Protein AF-A0A9E8ZDC8-F1 (afdb_monomer_lite)

Foldseek 3Di:
DQVVCCVVVPPDWDKDWDADPVGQIDIDTDPVVRVVVNPDDPVNDPDDDDDDD

pLDDT: mean 91.91, std 5.16, range [69.31, 96.62]

Radius of gyration: 12.13 Å; chains: 1; bounding box: 25×29×27 Å

Sequence (53 aa):
MVRSFQPYFPGIPIVLMAQDSVGIPTYYGRKDITRFLARVPIHAIPWKEYAIR

Structure (mmCIF, N/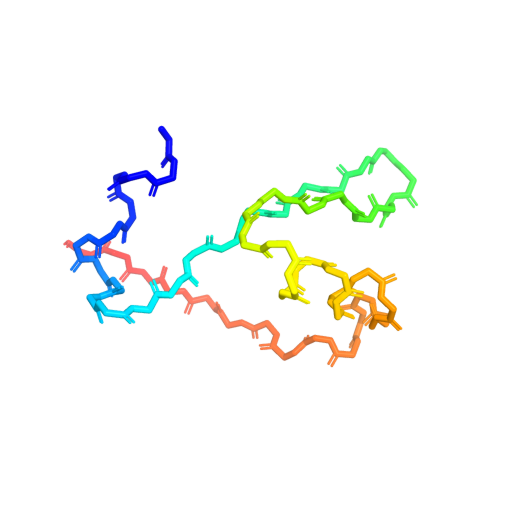CA/C/O backbone):
data_AF-A0A9E8ZDC8-F1
#
_entry.id   AF-A0A9E8ZDC8-F1
#
loop_
_atom_site.group_PDB
_atom_site.id
_atom_site.type_symbol
_atom_site.label_atom_id
_atom_site.label_alt_id
_atom_site.label_comp_id
_atom_site.label_asym_id
_atom_site.label_entity_id
_atom_site.label_seq_id
_atom_site.pdbx_PDB_ins_code
_atom_site.Cartn_x
_atom_site.Cartn_y
_atom_site.Cartn_z
_atom_site.occupancy
_atom_site.B_iso_or_equiv
_atom_site.auth_seq_id
_atom_site.auth_comp_id
_atom_site.auth_asym_id
_atom_site.auth_atom_id
_atom_site.pdbx_PDB_model_num
ATOM 1 N N . MET A 1 1 ? 4.852 3.050 11.385 1.00 69.31 1 MET A N 1
ATOM 2 C CA . MET A 1 1 ? 4.449 3.717 10.130 1.00 69.31 1 MET A CA 1
ATOM 3 C C . MET A 1 1 ? 3.071 3.273 9.628 1.00 69.31 1 MET A C 1
ATOM 5 O O . MET A 1 1 ? 2.214 4.124 9.541 1.00 69.31 1 MET A O 1
ATOM 9 N N . VAL A 1 2 ? 2.768 1.986 9.385 1.00 77.06 2 VAL A N 1
ATOM 10 C CA . VAL A 1 2 ? 1.390 1.572 8.982 1.00 77.06 2 VAL A CA 1
ATOM 11 C C . VAL A 1 2 ? 0.329 1.919 10.032 1.00 77.06 2 VAL A C 1
ATOM 13 O O . VAL A 1 2 ? -0.722 2.464 9.717 1.00 77.06 2 VAL A O 1
ATOM 16 N N . ARG A 1 3 ? 0.622 1.628 11.305 1.00 82.06 3 ARG A N 1
ATOM 17 C CA . ARG A 1 3 ? -0.338 1.764 12.413 1.00 82.06 3 ARG A CA 1
ATOM 18 C C . ARG A 1 3 ? -0.845 3.193 12.635 1.00 82.06 3 ARG A C 1
ATOM 20 O O . ARG A 1 3 ? -1.935 3.341 13.168 1.00 82.06 3 ARG A O 1
ATOM 27 N N . SER A 1 4 ? -0.100 4.224 12.223 1.00 86.81 4 SER A N 1
ATOM 28 C CA . SER A 1 4 ? -0.533 5.621 12.376 1.00 86.81 4 SER A CA 1
ATOM 29 C C . SER A 1 4 ? -1.670 6.005 11.430 1.00 86.81 4 SER A C 1
ATOM 31 O O . SER A 1 4 ? -2.372 6.968 11.705 1.00 86.81 4 SER A O 1
ATOM 33 N N . PHE A 1 5 ? -1.881 5.252 10.346 1.00 87.94 5 PHE A N 1
ATOM 34 C CA . PHE A 1 5 ? -2.999 5.474 9.427 1.00 87.94 5 PHE A CA 1
ATOM 35 C C . PHE A 1 5 ? -4.270 4.724 9.834 1.00 87.94 5 PHE A C 1
ATOM 37 O O . PHE A 1 5 ? -5.349 5.022 9.330 1.00 87.94 5 PHE A O 1
ATOM 44 N N . GLN A 1 6 ? -4.169 3.776 10.768 1.00 89.50 6 GLN A N 1
ATOM 45 C CA . GLN A 1 6 ? -5.296 2.931 11.146 1.00 89.50 6 GLN A CA 1
ATOM 46 C C . GLN A 1 6 ? -6.510 3.682 11.719 1.00 89.50 6 GLN A C 1
ATOM 48 O O . GLN A 1 6 ? -7.626 3.269 11.405 1.00 89.50 6 GLN A O 1
ATOM 53 N N . PRO A 1 7 ? -6.353 4.782 12.487 1.00 92.12 7 PRO A N 1
ATOM 54 C CA . PRO A 1 7 ? -7.497 5.571 12.950 1.00 92.12 7 PRO A CA 1
ATOM 55 C C . PRO A 1 7 ? -8.371 6.135 11.818 1.00 92.12 7 PRO A C 1
ATOM 57 O O . PRO A 1 7 ? -9.570 6.298 12.009 1.00 92.12 7 PRO A O 1
ATOM 60 N N . TYR A 1 8 ? -7.796 6.390 10.638 1.00 91.81 8 TYR A N 1
ATOM 61 C CA . TYR A 1 8 ? -8.518 6.944 9.483 1.00 91.81 8 TYR A CA 1
ATOM 62 C C . TYR A 1 8 ? -9.193 5.870 8.620 1.00 91.81 8 TYR A C 1
ATOM 64 O O . TYR A 1 8 ? -10.072 6.183 7.822 1.00 91.81 8 TYR A O 1
ATOM 72 N N . PHE A 1 9 ? -8.807 4.602 8.793 1.00 91.12 9 PHE A N 1
ATOM 73 C CA . PHE A 1 9 ? -9.335 3.459 8.045 1.00 91.12 9 PHE A CA 1
ATOM 74 C C . PHE A 1 9 ? -9.746 2.318 9.001 1.00 91.12 9 PHE A C 1
ATOM 76 O O . PHE A 1 9 ? -9.178 1.219 8.958 1.00 91.12 9 PHE A O 1
ATOM 83 N N . PRO A 1 10 ? -10.713 2.558 9.907 1.00 90.88 10 PRO A N 1
ATOM 84 C CA . PRO A 1 10 ? -11.099 1.588 10.927 1.00 90.88 10 PRO A CA 1
ATOM 85 C C . PRO A 1 10 ? -11.695 0.324 10.297 1.00 90.88 10 PRO A C 1
ATOM 87 O O . PRO A 1 10 ? -12.553 0.389 9.422 1.00 90.88 10 PRO A O 1
ATOM 90 N N . GLY A 1 11 ? -11.224 -0.846 10.737 1.00 92.19 11 GLY A N 1
ATOM 91 C CA . GLY A 1 11 ? -11.669 -2.145 10.214 1.00 92.19 11 GLY A CA 1
ATOM 92 C C . GLY A 1 11 ? -11.172 -2.489 8.803 1.00 92.19 11 GLY A C 1
ATOM 93 O O . GLY A 1 11 ? -11.459 -3.580 8.313 1.00 92.19 11 GLY A O 1
ATOM 94 N N . ILE A 1 12 ? -10.398 -1.610 8.160 1.00 92.06 12 ILE A N 1
ATOM 95 C CA . ILE A 1 12 ? -9.883 -1.817 6.804 1.00 92.06 12 ILE A CA 1
ATOM 96 C C . ILE A 1 12 ? -8.399 -2.219 6.878 1.00 92.06 12 ILE A C 1
ATOM 98 O O . ILE A 1 12 ? -7.614 -1.560 7.567 1.00 92.06 12 ILE A O 1
ATOM 102 N N . PRO A 1 13 ? -7.975 -3.296 6.190 1.00 92.44 13 PRO A N 1
ATOM 103 C CA . PRO A 1 13 ? -6.566 -3.663 6.117 1.00 92.44 13 PRO A CA 1
ATOM 104 C C . PRO A 1 13 ? -5.782 -2.636 5.288 1.00 92.44 13 PRO A C 1
ATOM 106 O O . PRO A 1 13 ?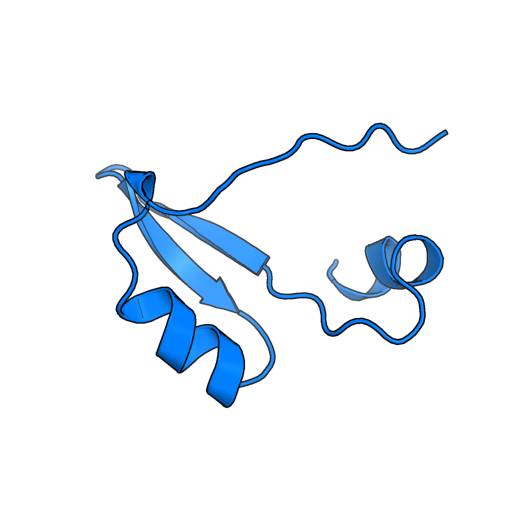 -6.105 -2.391 4.128 1.00 92.44 13 PRO A O 1
ATOM 109 N N . ILE A 1 14 ? -4.715 -2.081 5.863 1.00 93.81 14 ILE A N 1
ATOM 110 C CA . ILE A 1 14 ? -3.822 -1.148 5.165 1.00 93.81 14 ILE A CA 1
ATOM 111 C C . ILE A 1 14 ? -2.679 -1.916 4.492 1.00 93.81 14 ILE A C 1
ATOM 113 O O . ILE A 1 14 ? -2.017 -2.751 5.115 1.00 93.81 14 ILE A O 1
ATOM 117 N N . VAL A 1 15 ? -2.432 -1.598 3.221 1.00 94.56 15 VAL A N 1
ATOM 118 C CA . VAL A 1 15 ? -1.269 -2.045 2.446 1.00 94.56 15 VAL A CA 1
ATOM 119 C C . VAL A 1 15 ? -0.440 -0.822 2.078 1.00 94.56 15 VAL A C 1
ATOM 121 O O . VAL A 1 15 ? -0.978 0.155 1.564 1.00 94.56 15 VAL A O 1
ATOM 124 N N . LEU A 1 16 ? 0.866 -0.875 2.333 1.00 94.94 16 LEU A N 1
ATOM 125 C CA . LEU A 1 16 ? 1.807 0.125 1.834 1.00 94.94 16 LEU A CA 1
ATOM 126 C C . LEU A 1 16 ? 2.306 -0.275 0.455 1.00 94.94 16 LEU A C 1
ATOM 128 O O . LEU A 1 16 ? 2.522 -1.459 0.193 1.00 94.94 16 LEU A O 1
ATOM 132 N N . MET A 1 17 ? 2.540 0.727 -0.381 1.00 95.25 17 MET A N 1
ATOM 133 C CA . MET A 1 17 ? 3.161 0.585 -1.688 1.00 95.25 17 MET A CA 1
ATOM 134 C C . MET A 1 17 ? 4.297 1.601 -1.801 1.00 95.25 17 MET A C 1
ATOM 136 O O . MET A 1 17 ? 4.149 2.741 -1.363 1.00 95.25 17 MET A O 1
ATOM 140 N N . ALA A 1 18 ? 5.420 1.176 -2.364 1.00 94.44 18 ALA A N 1
ATOM 141 C CA . ALA A 1 18 ? 6.483 2.058 -2.825 1.00 94.44 18 ALA A CA 1
ATOM 142 C C . ALA A 1 18 ? 6.859 1.663 -4.253 1.00 94.44 18 ALA A C 1
ATOM 144 O O . ALA A 1 18 ? 6.831 0.478 -4.578 1.00 94.44 18 ALA A O 1
ATOM 145 N N . GLN A 1 19 ? 7.216 2.634 -5.088 1.00 94.06 19 GLN A N 1
ATOM 146 C CA . GLN A 1 19 ? 7.799 2.373 -6.401 1.00 94.06 19 GLN A CA 1
ATOM 147 C C . GLN A 1 19 ? 9.314 2.538 -6.319 1.00 94.06 19 GLN A C 1
ATOM 149 O O . GLN A 1 19 ? 9.802 3.423 -5.614 1.00 94.06 19 GLN A O 1
ATOM 154 N N . ASP A 1 20 ? 10.050 1.679 -7.017 1.00 91.88 20 ASP A N 1
ATOM 155 C CA . ASP A 1 20 ? 11.478 1.895 -7.241 1.00 91.88 20 ASP A CA 1
ATOM 156 C C . ASP A 1 20 ? 11.727 2.984 -8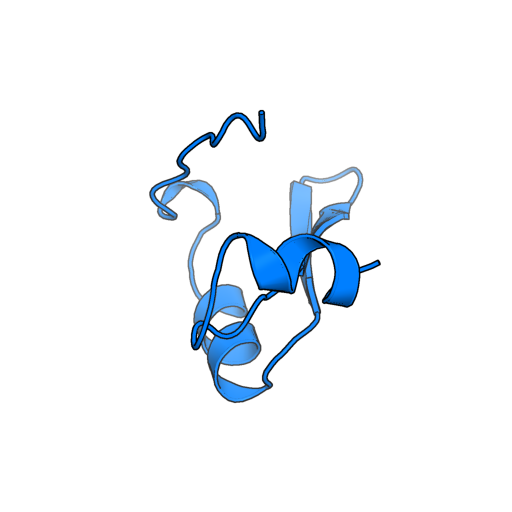.305 1.00 91.88 20 ASP A C 1
ATOM 158 O O . ASP A 1 20 ? 10.797 3.598 -8.836 1.00 91.88 20 ASP A O 1
ATOM 162 N N . SER A 1 21 ? 12.998 3.234 -8.629 1.00 93.25 21 SER A N 1
ATOM 163 C CA . SER A 1 21 ? 13.397 4.259 -9.603 1.00 93.25 21 SER A CA 1
ATOM 164 C C . SER A 1 21 ? 12.914 3.996 -11.032 1.00 93.25 21 SER A C 1
ATOM 166 O O . SER A 1 21 ? 12.929 4.917 -11.846 1.00 93.25 21 SER A O 1
ATOM 168 N N . VAL A 1 22 ? 12.489 2.769 -11.346 1.00 90.56 22 VAL A N 1
ATOM 169 C CA . VAL A 1 22 ? 11.969 2.380 -12.664 1.00 90.56 22 VAL A CA 1
ATOM 170 C C . VAL A 1 22 ? 10.447 2.194 -12.659 1.00 90.56 22 VAL A C 1
ATOM 172 O O . VAL A 1 22 ? 9.864 1.818 -13.675 1.00 90.56 22 VAL A O 1
ATOM 175 N N . GLY A 1 23 ? 9.782 2.511 -11.543 1.00 89.19 23 GLY A N 1
ATOM 176 C CA . GLY A 1 23 ? 8.326 2.523 -11.415 1.00 89.19 23 GLY A CA 1
ATOM 177 C C . GLY A 1 23 ? 7.700 1.188 -11.005 1.00 89.19 23 GLY A C 1
ATOM 178 O O . GLY A 1 23 ? 6.467 1.086 -10.999 1.00 89.19 23 GLY A O 1
ATOM 179 N N . ILE A 1 24 ? 8.494 0.175 -10.641 1.00 91.56 24 ILE A N 1
ATOM 180 C CA . ILE A 1 24 ? 7.980 -1.135 -10.219 1.00 91.56 24 ILE A CA 1
ATOM 181 C C . ILE A 1 24 ? 7.455 -1.033 -8.778 1.00 91.56 24 ILE A C 1
ATOM 183 O O . ILE A 1 24 ? 8.208 -0.668 -7.871 1.00 91.56 24 ILE A O 1
ATOM 187 N N . PRO A 1 25 ? 6.172 -1.360 -8.527 1.00 94.75 25 PRO A N 1
ATOM 188 C CA . PRO A 1 25 ? 5.606 -1.292 -7.190 1.00 94.75 25 PRO A CA 1
ATOM 189 C C . PRO A 1 25 ? 6.015 -2.490 -6.326 1.00 94.75 25 PRO A C 1
ATOM 191 O O . PRO A 1 25 ? 5.919 -3.648 -6.732 1.00 94.75 25 PRO A O 1
ATOM 194 N N . THR A 1 26 ? 6.378 -2.208 -5.079 1.00 94.75 26 THR A N 1
ATOM 195 C CA . THR A 1 26 ? 6.564 -3.188 -4.006 1.00 94.75 26 THR A CA 1
ATOM 196 C C . THR A 1 26 ? 5.508 -2.964 -2.931 1.00 94.75 26 THR A C 1
ATOM 198 O O . THR A 1 26 ? 5.282 -1.832 -2.506 1.00 94.75 26 THR A O 1
ATOM 201 N N . TYR A 1 27 ? 4.874 -4.045 -2.469 1.00 95.62 27 TYR A N 1
ATOM 202 C CA . TYR A 1 27 ? 3.763 -3.992 -1.518 1.00 95.62 27 TYR A CA 1
ATOM 203 C C . TYR A 1 27 ? 4.115 -4.627 -0.169 1.00 95.62 27 TYR A C 1
ATOM 205 O O . TYR A 1 27 ? 4.695 -5.712 -0.112 1.00 95.62 27 TYR A O 1
ATOM 213 N N . TYR A 1 28 ? 3.673 -4.000 0.923 1.00 95.12 28 TYR A N 1
ATOM 214 C CA . TYR A 1 28 ? 3.805 -4.513 2.289 1.00 95.12 28 TYR A CA 1
ATOM 215 C C . TYR A 1 28 ? 2.451 -4.507 3.005 1.00 95.12 28 TYR A C 1
ATOM 217 O O . TYR A 1 28 ? 1.804 -3.467 3.119 1.00 95.12 28 TYR A O 1
ATOM 225 N N . GLY A 1 29 ? 2.015 -5.663 3.512 1.00 93.31 29 GLY A N 1
ATOM 226 C CA . GLY A 1 29 ? 0.736 -5.793 4.210 1.00 93.31 29 GLY A CA 1
ATOM 227 C C . GLY A 1 29 ? 0.192 -7.222 4.213 1.00 93.31 29 GLY 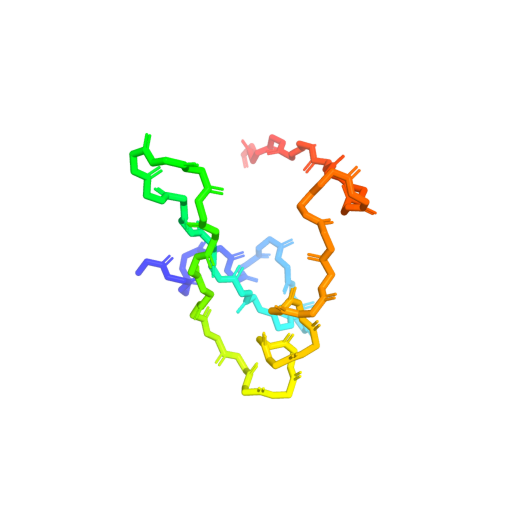A C 1
ATOM 228 O O . GLY A 1 29 ? 0.951 -8.192 4.157 1.00 93.31 29 GLY A O 1
ATOM 229 N N . ARG A 1 30 ? -1.139 -7.353 4.285 1.00 94.94 30 ARG A N 1
ATOM 230 C CA . ARG A 1 30 ? -1.841 -8.650 4.288 1.00 94.94 30 ARG A CA 1
ATOM 231 C C . ARG A 1 30 ? -1.525 -9.436 3.005 1.00 94.94 30 ARG A C 1
ATOM 233 O O . ARG A 1 30 ? -1.735 -8.930 1.907 1.00 94.94 30 ARG A O 1
ATOM 240 N N . LYS A 1 31 ? -1.012 -10.666 3.151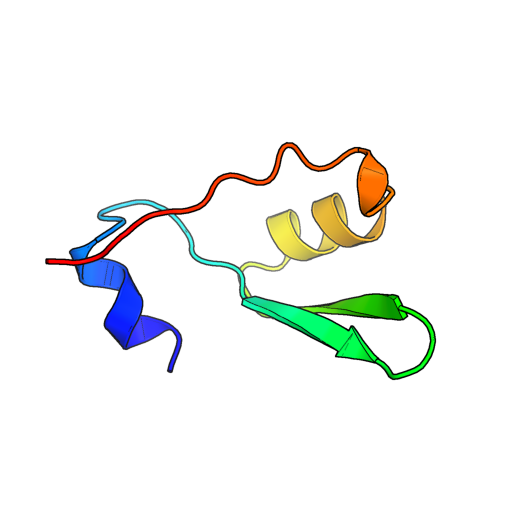 1.00 95.94 31 LYS A N 1
ATOM 241 C CA . LYS A 1 31 ? -0.387 -11.450 2.061 1.00 95.94 31 LYS A CA 1
ATOM 242 C C . LYS A 1 31 ? -1.294 -11.728 0.860 1.00 95.94 31 LYS A C 1
ATOM 244 O O . LYS A 1 31 ? -0.817 -11.822 -0.265 1.00 95.94 31 LYS A O 1
ATOM 249 N N . ASP A 1 32 ? -2.579 -11.937 1.097 1.00 96.56 32 ASP A N 1
ATOM 250 C CA . ASP A 1 32 ? -3.573 -12.172 0.051 1.00 96.56 32 ASP A CA 1
ATOM 251 C C . ASP A 1 32 ? -3.815 -10.908 -0.789 1.00 96.56 32 ASP A C 1
ATOM 253 O O . ASP A 1 32 ? -3.796 -10.984 -2.017 1.00 96.56 32 ASP A O 1
ATOM 257 N N . ILE A 1 33 ? -3.932 -9.742 -0.145 1.00 95.31 33 ILE A N 1
ATOM 258 C CA . ILE A 1 33 ? -4.106 -8.452 -0.829 1.00 95.31 33 ILE A CA 1
ATOM 259 C C . ILE A 1 33 ? -2.837 -8.075 -1.594 1.00 95.31 33 ILE A C 1
ATOM 261 O O . ILE A 1 33 ? -2.919 -7.683 -2.755 1.00 95.31 33 ILE A O 1
ATOM 265 N N . THR A 1 34 ? -1.653 -8.228 -0.991 1.00 96.25 34 THR A N 1
ATOM 266 C CA . THR A 1 34 ? -0.398 -7.900 -1.688 1.00 96.25 34 THR A CA 1
ATOM 267 C C . THR A 1 34 ? -0.167 -8.796 -2.902 1.00 96.25 34 THR A C 1
ATOM 269 O O . THR A 1 34 ? 0.271 -8.309 -3.941 1.00 96.25 34 THR A O 1
ATOM 272 N N . ARG A 1 35 ? -0.522 -10.086 -2.824 1.00 96.62 35 ARG A N 1
ATOM 273 C CA . ARG A 1 35 ? -0.447 -11.009 -3.967 1.00 96.62 35 ARG A CA 1
ATOM 274 C C . ARG A 1 35 ? -1.438 -10.656 -5.074 1.00 96.62 35 ARG A C 1
ATOM 276 O O . ARG A 1 35 ? -1.113 -10.841 -6.244 1.00 96.62 35 ARG A O 1
ATOM 283 N N . PHE A 1 36 ? -2.628 -10.179 -4.714 1.00 95.38 36 PHE A N 1
ATOM 284 C CA . PHE A 1 36 ? -3.592 -9.662 -5.680 1.00 95.38 36 PHE A CA 1
ATOM 285 C C . PHE A 1 36 ? -3.039 -8.415 -6.383 1.00 95.38 36 PHE A C 1
ATOM 287 O O . PHE A 1 36 ? -2.921 -8.413 -7.605 1.00 95.38 36 PHE A O 1
ATOM 294 N N . LEU A 1 37 ? -2.614 -7.405 -5.616 1.00 95.56 37 LEU A N 1
ATOM 295 C CA . LEU A 1 37 ? -2.102 -6.138 -6.150 1.00 95.56 37 LEU A CA 1
ATOM 296 C C . LEU A 1 37 ? -0.851 -6.313 -7.017 1.00 95.56 37 LEU A C 1
ATOM 298 O O . LEU A 1 37 ? -0.739 -5.650 -8.039 1.00 95.56 37 LEU A O 1
ATOM 302 N N . ALA A 1 38 ? 0.037 -7.255 -6.683 1.00 94.00 38 ALA A N 1
ATOM 303 C CA . ALA A 1 38 ? 1.232 -7.556 -7.478 1.00 94.00 38 ALA A CA 1
ATOM 304 C C . ALA A 1 38 ? 0.936 -8.019 -8.920 1.00 94.00 38 ALA A C 1
ATOM 306 O O . ALA A 1 38 ? 1.844 -8.075 -9.745 1.00 94.00 38 ALA A O 1
ATOM 307 N N . ARG A 1 39 ? -0.316 -8.380 -9.228 1.00 94.88 39 ARG A N 1
ATOM 308 C CA . ARG A 1 39 ? -0.765 -8.787 -10.570 1.00 94.88 39 ARG A CA 1
ATOM 309 C C . ARG A 1 39 ? -1.569 -7.701 -11.286 1.00 94.88 39 ARG A C 1
ATOM 311 O O . ARG A 1 39 ? -1.944 -7.898 -12.437 1.00 94.88 39 ARG A O 1
ATOM 318 N N . VAL A 1 40 ? -1.863 -6.589 -10.614 1.00 94.12 40 VAL A N 1
ATOM 319 C CA . VAL A 1 40 ? -2.643 -5.481 -11.169 1.00 94.12 40 VAL A CA 1
ATOM 320 C C . VAL A 1 40 ? -1.674 -4.447 -11.745 1.00 94.12 40 VAL A C 1
ATOM 322 O O . VAL A 1 40 ? -0.818 -3.953 -11.010 1.00 94.12 40 VAL A O 1
ATOM 325 N N . PRO A 1 41 ? -1.785 -4.082 -13.035 1.00 92.56 41 PRO A N 1
ATOM 326 C CA . PRO A 1 41 ? -0.999 -2.985 -13.585 1.00 92.56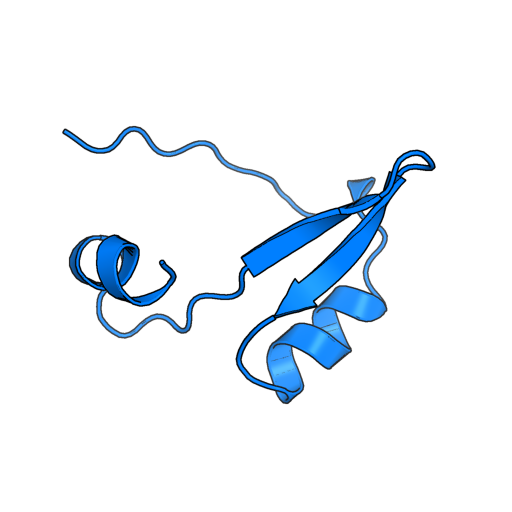 41 PRO A CA 1
ATOM 327 C C . PRO A 1 41 ? -1.246 -1.690 -12.801 1.00 92.56 41 PRO A C 1
ATOM 329 O O . PRO A 1 41 ? -2.392 -1.328 -12.545 1.00 92.56 41 PRO A O 1
ATOM 332 N N . ILE A 1 42 ? -0.183 -0.966 -12.443 1.00 91.50 42 ILE A N 1
ATOM 333 C CA . ILE A 1 42 ? -0.265 0.212 -11.559 1.00 91.50 42 ILE A CA 1
ATOM 334 C C . ILE A 1 42 ? -1.232 1.297 -12.069 1.00 91.50 42 ILE A C 1
ATOM 336 O O . ILE A 1 42 ? -1.918 1.945 -11.280 1.00 91.50 42 ILE A O 1
ATOM 340 N N . HIS A 1 43 ? -1.323 1.454 -13.392 1.00 92.62 43 HIS A N 1
ATOM 341 C CA . HIS A 1 43 ? -2.199 2.413 -14.068 1.00 92.62 43 HIS A CA 1
ATOM 342 C C . HIS A 1 43 ? -3.679 2.004 -14.052 1.00 92.62 43 HIS A C 1
ATOM 344 O O . HIS A 1 43 ? -4.541 2.830 -14.330 1.00 92.62 43 HIS A O 1
ATOM 350 N N . ALA A 1 44 ? -3.981 0.741 -13.736 1.00 94.75 44 ALA A N 1
ATOM 351 C CA . ALA A 1 44 ? -5.344 0.238 -13.596 1.00 94.75 44 ALA A CA 1
ATOM 352 C C . ALA A 1 44 ? -5.888 0.392 -12.163 1.00 94.75 44 ALA A C 1
ATOM 354 O O . ALA A 1 44 ? -7.067 0.135 -11.924 1.00 94.75 44 ALA A O 1
ATOM 355 N N . ILE A 1 45 ? -5.049 0.792 -11.198 1.00 93.12 45 ILE A N 1
ATOM 356 C CA . ILE A 1 45 ? -5.481 1.023 -9.818 1.00 93.12 45 ILE A CA 1
ATOM 357 C C . ILE A 1 45 ? -6.205 2.379 -9.748 1.00 93.12 45 ILE A C 1
ATOM 359 O O . ILE A 1 45 ? -5.626 3.394 -10.137 1.00 93.12 45 ILE A O 1
ATOM 363 N N . PRO A 1 46 ? -7.451 2.436 -9.238 1.00 95.06 46 PRO A N 1
ATOM 364 C CA . PRO A 1 46 ? -8.211 3.677 -9.128 1.00 95.06 46 PRO A CA 1
ATOM 365 C C . PRO A 1 46 ? -7.726 4.495 -7.925 1.00 95.06 46 PRO A C 1
ATOM 367 O O . PRO A 1 46 ? -8.318 4.468 -6.843 1.00 95.06 46 PRO A O 1
ATOM 370 N N . TRP A 1 47 ? -6.605 5.190 -8.099 1.00 93.50 47 TRP A N 1
ATOM 371 C CA . TRP A 1 47 ? -6.006 6.019 -7.059 1.00 93.50 47 TRP A CA 1
ATOM 372 C C . TRP A 1 47 ? -6.958 7.122 -6.593 1.00 93.50 47 TRP A C 1
ATOM 374 O O . TRP A 1 47 ? -7.653 7.753 -7.390 1.00 93.50 47 TRP A O 1
ATOM 384 N N . LYS A 1 48 ? -6.968 7.365 -5.280 1.00 94.69 48 LYS A N 1
ATOM 385 C CA . LYS A 1 48 ? -7.722 8.450 -4.658 1.00 94.69 48 LYS A CA 1
ATOM 386 C C . LYS A 1 48 ? -6.899 9.085 -3.549 1.00 94.69 48 LYS A C 1
ATOM 388 O O . LYS A 1 48 ? -6.380 8.386 -2.681 1.00 94.69 48 LYS A O 1
ATOM 393 N N . GLU A 1 49 ? -6.828 10.407 -3.573 1.00 95.00 49 GLU A N 1
ATOM 394 C CA . GLU A 1 49 ? -6.174 11.195 -2.537 1.00 95.00 49 GLU A CA 1
ATOM 395 C C . GLU A 1 49 ? -7.134 11.460 -1.372 1.00 95.00 49 GLU A C 1
ATOM 397 O O . GLU A 1 49 ? -8.323 11.731 -1.564 1.00 95.00 49 GLU A O 1
ATOM 402 N N . TYR A 1 50 ? -6.607 11.374 -0.152 1.00 91.38 50 TYR A N 1
ATOM 403 C CA . TYR A 1 50 ? -7.323 11.681 1.082 1.00 91.38 50 TYR A CA 1
ATOM 404 C C . TYR A 1 50 ? -6.516 12.704 1.877 1.00 91.38 50 TYR A C 1
ATOM 406 O O . TYR A 1 50 ? -5.344 12.477 2.170 1.00 91.38 50 TYR A O 1
ATOM 414 N N . ALA A 1 51 ? -7.154 13.810 2.255 1.00 92.00 51 ALA A N 1
ATOM 415 C CA . ALA A 1 51 ? -6.581 14.772 3.185 1.00 92.00 51 ALA A CA 1
ATOM 416 C C . ALA A 1 51 ? -7.007 14.408 4.611 1.00 92.00 51 ALA A C 1
ATOM 418 O O . ALA A 1 51 ? -8.199 14.364 4.920 1.00 92.00 51 ALA A O 1
ATOM 419 N N . ILE A 1 52 ? -6.025 14.148 5.469 1.00 86.00 52 ILE A N 1
ATOM 420 C CA . ILE A 1 52 ? -6.231 13.991 6.907 1.00 86.00 52 ILE A CA 1
ATOM 421 C C . ILE A 1 52 ? -6.302 15.397 7.518 1.00 86.00 52 ILE A C 1
ATOM 423 O O . ILE A 1 52 ? -5.460 16.237 7.201 1.00 86.00 52 ILE A O 1
ATOM 427 N N . ARG A 1 53 ? -7.310 15.654 8.353 1.00 77.12 53 ARG A N 1
ATOM 428 C CA . ARG A 1 53 ? -7.454 16.890 9.134 1.00 77.12 53 ARG A CA 1
ATOM 429 C C . ARG A 1 53 ? -7.223 16.611 10.607 1.00 77.12 53 ARG A C 1
ATOM 431 O O . ARG A 1 53 ? -7.571 15.486 11.031 1.00 77.12 53 ARG A O 1
#

Secondary structure (DSSP, 8-state):
-GGGGGGGSTTPPP-EEEE-TT--EEEES-HHHHHHHTTS-GGGS--------

Organism: NCBI:txid2016057